Protein AF-A0A942GGY9-F1 (afdb_monomer_lite)

Radius of gyration: 17.19 Å; chains: 1; bounding box: 44×17×44 Å

Structure (mmCIF, N/CA/C/O backbone):
data_AF-A0A942GGY9-F1
#
_entry.id   AF-A0A942GGY9-F1
#
loop_
_atom_site.group_PDB
_atom_site.id
_atom_site.type_symbol
_atom_site.label_atom_id
_atom_site.label_alt_id
_atom_site.label_comp_id
_atom_site.label_asym_id
_atom_site.label_entity_id
_atom_site.label_seq_id
_atom_site.pdbx_PDB_ins_code
_atom_site.Cartn_x
_atom_site.Cartn_y
_atom_site.Cartn_z
_atom_site.occupancy
_atom_site.B_iso_or_equiv
_atom_site.auth_seq_id
_atom_site.auth_comp_id
_atom_site.auth_asym_id
_atom_site.auth_atom_id
_atom_site.pdbx_PDB_model_num
ATOM 1 N N . MET A 1 1 ? -28.281 8.142 30.694 1.00 52.97 1 MET A N 1
ATOM 2 C CA . MET A 1 1 ? -28.033 6.982 29.805 1.00 52.97 1 MET A CA 1
ATOM 3 C C . MET A 1 1 ? -27.586 7.401 28.399 1.00 52.97 1 MET A C 1
ATOM 5 O O . MET A 1 1 ? -26.782 6.691 27.819 1.00 52.97 1 MET A O 1
ATOM 9 N N . SER A 1 2 ? -28.041 8.544 27.864 1.00 56.38 2 SER A N 1
ATOM 10 C CA . SER A 1 2 ? -27.732 8.997 26.492 1.00 56.38 2 SER A CA 1
ATOM 11 C C . SER A 1 2 ? -26.347 9.646 26.313 1.00 56.38 2 SER A C 1
ATOM 13 O O . SER A 1 2 ? -25.717 9.441 25.284 1.00 56.38 2 SER A O 1
ATOM 15 N N . GLU A 1 3 ? -25.822 10.363 27.315 1.00 54.53 3 GLU A N 1
ATOM 16 C CA . GLU A 1 3 ? -24.473 10.967 27.236 1.00 54.53 3 GLU A CA 1
ATOM 17 C C . GLU A 1 3 ? -23.345 9.922 27.227 1.00 54.53 3 GLU A C 1
ATOM 19 O O . GLU A 1 3 ? -22.375 10.062 26.492 1.00 54.53 3 GLU A O 1
ATOM 24 N N . LEU A 1 4 ? -23.513 8.813 27.957 1.00 56.59 4 LEU A N 1
ATOM 25 C CA . LEU A 1 4 ? -22.526 7.723 28.023 1.00 56.59 4 LEU A CA 1
ATOM 26 C C . LEU A 1 4 ? -22.435 6.928 26.702 1.00 56.59 4 LEU A C 1
ATOM 28 O O . LEU A 1 4 ? -21.382 6.385 26.364 1.00 56.59 4 LEU A O 1
ATOM 32 N N . SER A 1 5 ? -23.532 6.896 25.935 1.00 56.25 5 SER A N 1
ATOM 33 C CA . SER A 1 5 ? -23.573 6.328 24.581 1.00 56.25 5 SER A CA 1
ATOM 34 C C . SER A 1 5 ? -22.941 7.253 23.537 1.00 56.25 5 SER A C 1
ATOM 36 O O . SER A 1 5 ? -22.406 6.758 22.553 1.00 56.25 5 SER A O 1
ATOM 38 N N . ASN A 1 6 ? -23.002 8.574 23.735 1.00 61.38 6 ASN A N 1
ATOM 39 C CA . ASN A 1 6 ? -22.462 9.556 22.792 1.00 61.38 6 ASN A CA 1
ATOM 40 C C . ASN A 1 6 ? -20.925 9.649 22.875 1.00 61.38 6 ASN A C 1
ATOM 42 O O . ASN A 1 6 ? -20.238 9.731 21.857 1.00 61.38 6 ASN A O 1
ATOM 46 N N . ASP A 1 7 ? -20.369 9.566 24.086 1.00 60.84 7 ASP A N 1
ATOM 47 C CA . ASP A 1 7 ? -18.916 9.584 24.312 1.00 60.84 7 ASP A CA 1
ATOM 48 C C . ASP A 1 7 ? -18.220 8.325 23.756 1.00 60.84 7 ASP A C 1
ATOM 50 O O . ASP A 1 7 ? -17.121 8.381 23.201 1.00 60.84 7 ASP A O 1
ATOM 54 N N . SER A 1 8 ? -18.886 7.169 23.847 1.00 61.94 8 SER A N 1
ATOM 55 C CA . SER A 1 8 ? -18.371 5.898 23.322 1.00 61.94 8 SER A CA 1
ATOM 56 C C . SER A 1 8 ? -18.371 5.850 21.790 1.00 61.94 8 SER A C 1
ATOM 58 O O . SER A 1 8 ? -17.379 5.400 21.213 1.00 61.94 8 SER A O 1
ATOM 60 N N . SER A 1 9 ? -19.399 6.391 21.125 1.00 61.94 9 SER A N 1
ATOM 61 C CA . SER A 1 9 ? -19.425 6.525 19.660 1.00 61.94 9 SER A CA 1
ATOM 62 C C . SER A 1 9 ? -18.375 7.505 19.132 1.00 61.94 9 SER A C 1
ATOM 64 O O . SER A 1 9 ? -17.722 7.220 18.129 1.00 61.94 9 SER A O 1
ATOM 66 N N . LEU A 1 10 ? -18.144 8.624 19.831 1.00 64.50 10 LEU A N 1
ATOM 67 C CA . LEU A 1 10 ? -17.105 9.586 19.448 1.00 64.50 10 LEU A CA 1
ATOM 68 C C . LEU A 1 10 ? -15.704 8.992 19.610 1.00 64.50 10 LEU A C 1
ATOM 70 O O . LEU A 1 10 ? -14.854 9.162 18.739 1.00 64.50 10 LEU A O 1
ATOM 74 N N . ARG A 1 11 ? -15.463 8.239 20.689 1.00 62.91 11 ARG A N 1
ATOM 75 C CA . ARG A 1 11 ? -14.193 7.532 20.905 1.00 62.91 11 ARG A CA 1
ATOM 76 C C . ARG A 1 11 ? -13.945 6.431 19.873 1.00 62.91 11 ARG A C 1
ATOM 78 O O . ARG A 1 11 ? -12.803 6.283 19.445 1.00 62.91 11 ARG A O 1
ATOM 85 N N . GLN A 1 12 ? -14.979 5.702 19.449 1.00 64.12 12 GLN A N 1
ATOM 86 C CA . GLN A 1 12 ? -14.869 4.709 18.373 1.00 64.12 12 GLN A CA 1
ATOM 87 C C . GLN A 1 12 ? -14.555 5.361 17.025 1.00 64.12 12 GLN A C 1
ATOM 89 O O . GLN A 1 12 ? -13.579 4.971 16.392 1.00 64.12 12 GLN A O 1
ATOM 94 N N . GLN A 1 13 ? -15.267 6.425 16.641 1.00 62.34 13 GLN A N 1
ATOM 95 C CA . GLN A 1 13 ? -14.948 7.180 15.421 1.00 62.34 13 GLN A CA 1
ATOM 96 C C . GLN A 1 13 ? -13.528 7.754 15.440 1.00 62.34 13 GLN A C 1
ATOM 98 O O . GLN A 1 13 ? -12.843 7.761 14.419 1.00 62.34 13 GLN A O 1
ATOM 103 N N . HIS A 1 14 ? -13.057 8.219 16.599 1.00 64.50 14 HIS A N 1
ATOM 104 C 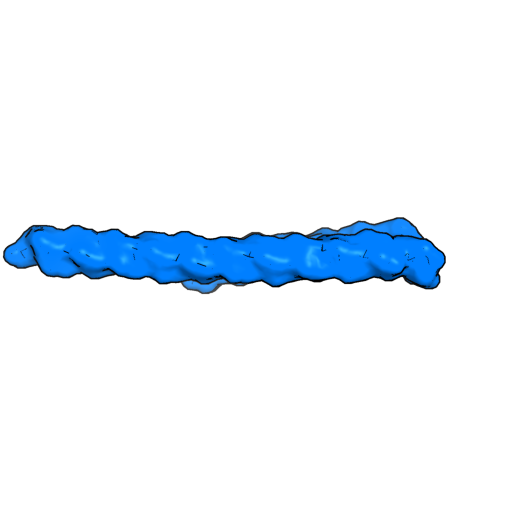CA . HIS A 1 14 ? -11.701 8.745 16.725 1.00 64.50 14 HIS A CA 1
ATOM 105 C C . HIS A 1 14 ? -10.641 7.640 16.578 1.00 64.50 14 HIS A C 1
ATOM 107 O O . HIS A 1 14 ? -9.593 7.865 15.972 1.00 64.50 14 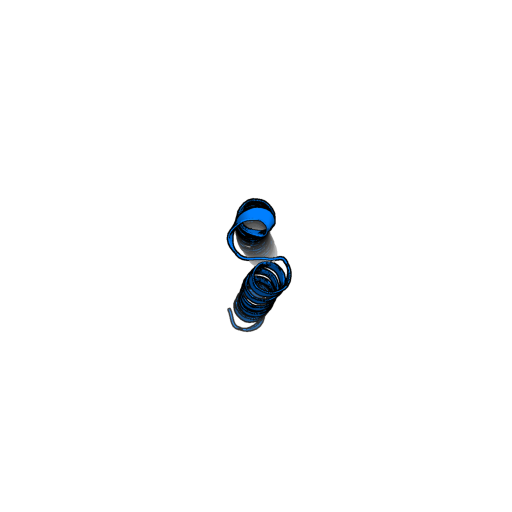HIS A O 1
ATOM 113 N N . GLN A 1 15 ? -10.918 6.433 17.081 1.00 67.44 15 GLN A N 1
ATOM 114 C CA . GLN A 1 15 ? -10.042 5.269 16.917 1.00 67.44 15 GLN A CA 1
ATOM 115 C C . GLN A 1 15 ? -10.034 4.742 15.477 1.00 67.44 15 GLN A C 1
ATOM 117 O O . GLN A 1 15 ? -8.962 4.459 14.941 1.00 67.44 15 GLN A O 1
ATOM 122 N N . GLU A 1 16 ? -11.193 4.669 14.824 1.00 69.12 16 GLU A N 1
ATOM 123 C CA . GLU A 1 16 ? -11.312 4.285 13.413 1.00 69.12 16 GLU A CA 1
ATOM 124 C C . GLU A 1 16 ? -10.620 5.298 12.495 1.00 69.12 16 GLU A C 1
ATOM 126 O O . GLU A 1 16 ? -9.856 4.915 11.607 1.00 69.12 16 GLU A O 1
ATOM 131 N N . GLY A 1 17 ? -10.796 6.595 12.766 1.00 72.12 17 GLY A N 1
ATOM 132 C CA . GLY A 1 17 ? -10.113 7.668 12.049 1.00 72.12 17 GLY A CA 1
ATOM 133 C C . GLY A 1 17 ? -8.593 7.597 12.200 1.00 72.12 17 GLY A C 1
ATOM 134 O O . GLY A 1 17 ? -7.869 7.729 11.213 1.00 72.12 17 GLY A O 1
ATOM 135 N N . HIS A 1 18 ? -8.091 7.320 13.408 1.00 76.38 18 HIS A N 1
ATOM 136 C CA . HIS A 1 18 ? -6.654 7.162 13.645 1.00 76.38 18 HIS A CA 1
ATOM 137 C C . HIS A 1 18 ? -6.083 5.931 12.925 1.00 76.38 18 HIS A C 1
ATOM 139 O O . HIS A 1 18 ? -5.013 6.004 12.319 1.00 76.38 18 HIS A O 1
ATOM 145 N N . LYS A 1 19 ? -6.825 4.816 12.920 1.00 74.88 19 LYS A N 1
ATOM 146 C CA . LYS A 1 19 ? -6.465 3.593 12.189 1.00 74.88 19 LYS A CA 1
ATOM 147 C C . LYS A 1 19 ? -6.407 3.840 10.678 1.00 74.88 19 LYS A C 1
ATOM 149 O O . LYS A 1 19 ? -5.432 3.445 10.043 1.00 74.88 19 LYS A O 1
ATOM 154 N N . ALA A 1 20 ? -7.386 4.549 10.113 1.00 79.62 20 ALA A N 1
ATOM 155 C CA . ALA A 1 20 ? -7.387 4.935 8.701 1.00 79.62 20 ALA A CA 1
ATOM 156 C C . ALA A 1 20 ? -6.210 5.864 8.347 1.00 79.62 20 ALA A C 1
ATOM 158 O O . ALA A 1 20 ? -5.582 5.701 7.301 1.00 79.62 20 ALA A O 1
ATOM 159 N N . LEU A 1 21 ? -5.866 6.801 9.237 1.00 82.69 21 LEU A N 1
ATOM 160 C CA . LEU A 1 21 ? -4.716 7.698 9.084 1.00 82.69 21 LEU A CA 1
ATOM 161 C C . LEU A 1 21 ? -3.390 6.934 9.033 1.00 82.69 21 LEU A C 1
ATOM 163 O O . LEU A 1 21 ? -2.596 7.149 8.118 1.00 82.69 21 LEU A O 1
ATOM 167 N N . ILE A 1 22 ? -3.170 6.012 9.976 1.00 84.12 22 ILE A N 1
ATOM 168 C CA . ILE A 1 22 ? -1.974 5.157 10.004 1.00 84.12 22 ILE A CA 1
ATOM 169 C C . ILE A 1 22 ? -1.877 4.346 8.712 1.00 84.12 22 ILE A C 1
ATOM 171 O O . ILE A 1 22 ? -0.810 4.263 8.108 1.00 84.12 22 ILE A O 1
ATOM 175 N N . LEU A 1 23 ? -2.996 3.792 8.251 1.00 80.44 23 LEU A N 1
ATOM 176 C CA . LEU A 1 23 ? -3.034 2.980 7.043 1.00 80.44 23 LEU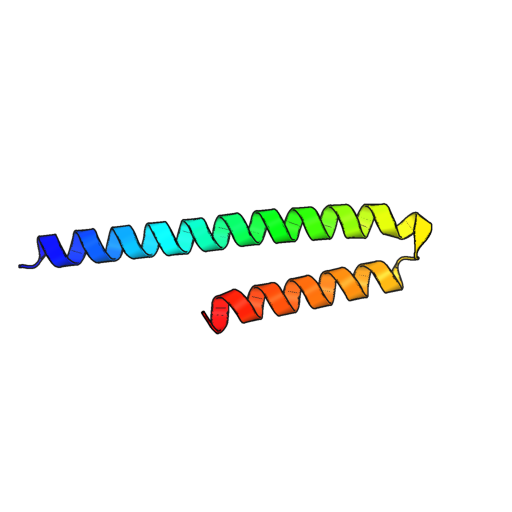 A CA 1
ATOM 177 C C . LEU A 1 23 ? -2.709 3.799 5.786 1.00 80.44 23 LEU A C 1
ATOM 179 O O . LEU A 1 23 ? -1.940 3.344 4.942 1.00 80.44 23 LEU A O 1
ATOM 183 N N . ASN A 1 24 ? -3.195 5.039 5.705 1.00 83.31 24 ASN A N 1
ATOM 184 C CA . ASN A 1 24 ? -2.820 5.973 4.644 1.00 83.31 24 ASN A CA 1
ATOM 185 C C . ASN A 1 24 ? -1.331 6.339 4.679 1.00 83.31 24 ASN A C 1
ATOM 187 O O . ASN A 1 24 ? -0.694 6.380 3.630 1.00 83.31 24 ASN A O 1
ATOM 191 N N . ILE A 1 25 ? -0.756 6.570 5.864 1.00 86.38 25 ILE A N 1
ATOM 192 C CA . ILE A 1 25 ? 0.683 6.847 6.013 1.00 86.38 25 ILE A CA 1
ATOM 193 C C . ILE A 1 25 ? 1.510 5.652 5.520 1.00 86.38 25 ILE A C 1
ATOM 195 O O . ILE A 1 25 ? 2.456 5.831 4.752 1.00 86.38 25 ILE A O 1
ATOM 199 N N . VAL A 1 26 ? 1.130 4.431 5.912 1.00 84.69 26 VAL A N 1
ATOM 200 C CA . VAL A 1 26 ? 1.783 3.196 5.452 1.00 84.69 26 VAL A CA 1
ATOM 201 C C . VAL A 1 26 ? 1.649 3.049 3.936 1.00 84.69 26 VAL A C 1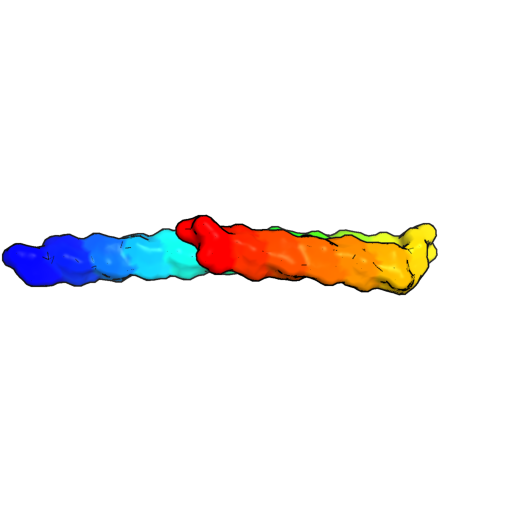
ATOM 203 O O . VAL A 1 26 ? 2.641 2.775 3.262 1.00 84.69 26 VAL A O 1
ATOM 206 N N . PHE A 1 27 ? 0.461 3.294 3.377 1.00 84.12 27 PHE A N 1
ATOM 207 C CA . PHE A 1 27 ? 0.240 3.259 1.933 1.00 84.12 27 PHE A CA 1
ATOM 208 C C . PHE A 1 27 ? 1.139 4.258 1.192 1.00 84.12 27 PHE A C 1
ATOM 210 O O . PHE A 1 27 ? 1.778 3.904 0.201 1.00 84.12 27 PHE A O 1
ATOM 217 N N . PHE A 1 28 ? 1.260 5.483 1.707 1.00 85.19 28 PHE A N 1
ATOM 218 C CA . PHE A 1 28 ? 2.111 6.513 1.118 1.00 85.19 28 PHE A CA 1
ATOM 219 C C . PHE A 1 28 ? 3.594 6.127 1.153 1.00 85.19 28 PHE A C 1
ATOM 221 O O . PHE A 1 28 ? 4.303 6.324 0.167 1.00 85.19 28 PHE A O 1
ATOM 228 N N . ALA A 1 29 ? 4.059 5.532 2.256 1.00 85.25 29 ALA A N 1
ATOM 229 C CA . ALA A 1 29 ? 5.427 5.033 2.383 1.00 85.25 29 ALA A CA 1
ATOM 230 C C . ALA A 1 29 ? 5.720 3.903 1.382 1.00 85.25 29 ALA A C 1
ATOM 232 O O . ALA A 1 29 ? 6.768 3.911 0.732 1.00 85.25 29 ALA A O 1
ATOM 233 N N . VAL A 1 30 ? 4.777 2.970 1.200 1.00 83.25 30 VAL A N 1
ATOM 234 C CA . VAL A 1 30 ? 4.883 1.900 0.195 1.00 83.25 30 VAL A CA 1
ATOM 235 C C . VAL A 1 30 ? 4.900 2.476 -1.221 1.00 83.25 30 VAL A C 1
ATOM 237 O O . VAL A 1 30 ? 5.718 2.050 -2.033 1.00 83.25 30 VAL A O 1
ATOM 240 N N . MET A 1 31 ? 4.067 3.480 -1.514 1.00 82.31 31 MET A N 1
ATOM 241 C CA . MET A 1 31 ? 4.093 4.181 -2.801 1.00 82.31 31 MET A CA 1
ATOM 242 C C . MET A 1 31 ? 5.445 4.850 -3.061 1.00 82.31 31 MET A C 1
ATOM 244 O O . MET A 1 31 ? 6.014 4.681 -4.137 1.00 82.31 31 MET A O 1
ATOM 248 N N . MET A 1 32 ? 5.988 5.565 -2.073 1.00 85.31 32 MET A N 1
ATOM 249 C CA . MET A 1 32 ? 7.304 6.206 -2.161 1.00 85.31 32 MET A CA 1
ATOM 250 C C . MET A 1 32 ? 8.413 5.184 -2.437 1.00 85.31 32 MET A C 1
ATOM 252 O O . MET A 1 32 ? 9.219 5.373 -3.348 1.00 85.31 32 MET A O 1
ATOM 256 N N . GLY A 1 33 ? 8.416 4.064 -1.707 1.00 84.56 33 GLY A N 1
ATOM 257 C CA . GLY A 1 33 ? 9.349 2.961 -1.942 1.00 84.56 33 GLY A CA 1
ATOM 258 C C . GLY A 1 33 ? 9.191 2.347 -3.336 1.00 84.56 33 GLY A C 1
ATOM 259 O O . GLY A 1 33 ? 10.181 2.113 -4.025 1.00 84.56 33 GLY A O 1
ATOM 260 N N . GLY A 1 34 ? 7.950 2.157 -3.789 1.00 80.00 34 GLY A N 1
ATOM 261 C CA . GLY A 1 34 ? 7.638 1.672 -5.130 1.00 80.00 34 GLY A CA 1
ATOM 262 C C . GLY A 1 34 ? 8.181 2.591 -6.222 1.00 80.00 34 GLY A C 1
ATOM 263 O O . GLY A 1 34 ? 8.805 2.106 -7.165 1.00 80.00 34 GLY A O 1
ATOM 264 N N . ILE A 1 35 ? 8.003 3.908 -6.085 1.00 81.38 35 ILE A N 1
ATOM 265 C CA . ILE A 1 35 ? 8.519 4.909 -7.031 1.00 81.38 35 ILE A CA 1
ATOM 266 C C . ILE A 1 35 ? 10.052 4.894 -7.059 1.00 81.38 35 ILE A C 1
ATOM 268 O O . ILE A 1 35 ? 10.643 4.905 -8.137 1.00 81.38 35 ILE A O 1
ATOM 272 N N . LEU A 1 36 ? 10.707 4.798 -5.898 1.00 83.81 36 LEU A N 1
ATOM 273 C CA . LEU A 1 36 ? 12.169 4.687 -5.810 1.00 83.81 36 LEU A CA 1
ATOM 274 C C . LEU A 1 36 ? 12.714 3.408 -6.460 1.00 83.81 36 LEU A C 1
ATOM 276 O O . LEU A 1 36 ? 13.829 3.413 -6.974 1.00 83.81 36 LEU A O 1
ATOM 280 N N . LEU A 1 37 ? 11.927 2.330 -6.475 1.00 77.56 37 LEU A N 1
ATOM 281 C CA . LEU A 1 37 ? 12.275 1.062 -7.118 1.00 77.56 37 LEU A CA 1
ATOM 282 C C . LEU A 1 37 ? 12.018 1.048 -8.636 1.00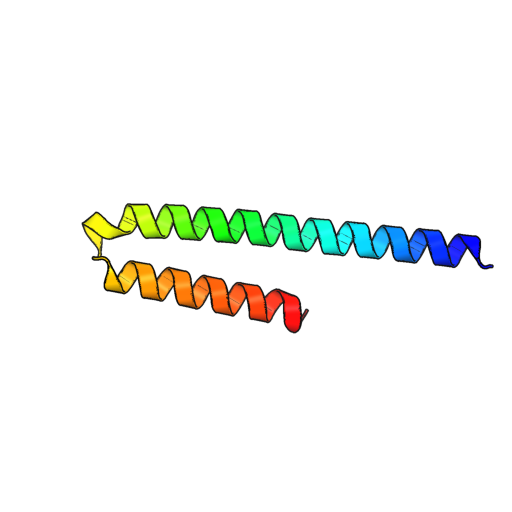 77.56 37 LEU A C 1
ATOM 284 O O . LEU A 1 37 ? 12.517 0.149 -9.312 1.00 77.56 37 LEU A O 1
ATOM 288 N N . VAL A 1 38 ? 11.294 2.027 -9.199 1.00 79.06 38 VAL A N 1
ATOM 289 C CA . VAL A 1 38 ? 11.044 2.150 -10.654 1.00 79.06 38 VAL A CA 1
ATOM 290 C C . VAL A 1 38 ? 12.329 2.109 -11.491 1.00 79.06 38 VAL A C 1
ATOM 292 O O . VAL A 1 38 ? 12.365 1.318 -12.436 1.00 79.06 38 VAL A O 1
ATOM 295 N N . PRO A 1 39 ? 13.386 2.895 -11.198 1.00 80.62 39 PRO A N 1
ATOM 296 C CA . PRO A 1 39 ? 14.627 2.838 -11.973 1.00 80.62 39 PRO A CA 1
ATOM 297 C C . PRO A 1 39 ? 15.353 1.488 -11.879 1.00 80.62 39 PRO A C 1
ATOM 299 O O . PRO A 1 39 ? 16.149 1.174 -12.758 1.00 80.62 39 PRO A O 1
ATOM 302 N N . THR A 1 40 ? 15.093 0.685 -10.842 1.00 80.44 40 THR A N 1
ATOM 303 C CA . THR A 1 40 ? 15.791 -0.587 -10.597 1.00 80.44 40 THR A CA 1
ATOM 304 C C . THR A 1 40 ? 15.032 -1.798 -11.143 1.00 80.44 40 THR A C 1
ATOM 306 O O . THR A 1 40 ? 15.639 -2.684 -11.734 1.00 80.44 40 THR A O 1
ATOM 309 N N . LEU A 1 41 ? 13.712 -1.850 -10.944 1.00 77.44 41 LEU A N 1
ATOM 310 C CA . LEU A 1 41 ? 12.857 -2.999 -11.280 1.00 77.44 41 LEU A CA 1
ATOM 311 C C . LEU A 1 41 ? 11.948 -2.749 -12.492 1.00 77.44 41 LEU A C 1
ATOM 313 O O . LEU A 1 41 ? 11.317 -3.675 -13.000 1.00 77.44 41 LEU A O 1
ATOM 317 N N . GLY A 1 42 ? 11.885 -1.507 -12.972 1.00 79.50 42 GLY A N 1
ATOM 318 C CA . GLY A 1 42 ? 11.015 -1.098 -14.065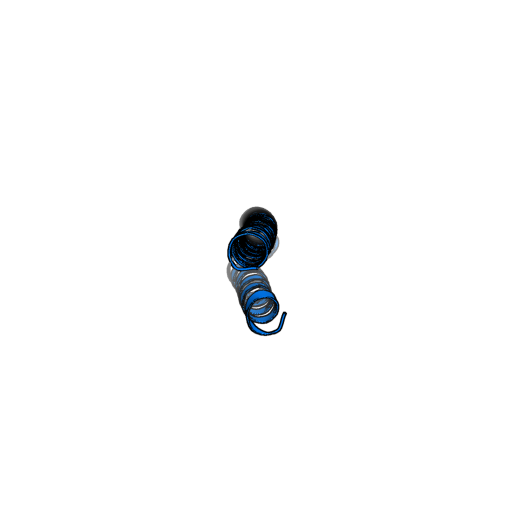 1.00 79.50 42 GLY A CA 1
ATOM 319 C C . GLY A 1 42 ? 9.616 -0.682 -13.603 1.00 79.50 42 GLY A C 1
ATOM 320 O O . GLY A 1 42 ? 9.094 -1.109 -12.570 1.00 79.50 42 GLY A O 1
ATOM 321 N N . PHE A 1 43 ? 8.987 0.170 -14.414 1.00 76.56 43 PHE A N 1
ATOM 322 C CA . PHE A 1 43 ? 7.688 0.786 -14.127 1.00 76.56 43 PHE A CA 1
ATOM 323 C C . PHE A 1 43 ? 6.575 -0.240 -13.857 1.00 76.56 43 PHE A C 1
ATOM 325 O O . PHE A 1 43 ? 5.805 -0.083 -12.915 1.00 76.56 43 PHE A O 1
ATOM 332 N N . VAL A 1 44 ? 6.523 -1.326 -14.636 1.00 78.00 44 VAL A N 1
ATOM 333 C CA . VAL A 1 44 ? 5.455 -2.340 -14.547 1.00 78.00 44 VAL A CA 1
ATOM 334 C C . VAL A 1 44 ? 5.454 -3.054 -13.192 1.00 78.00 44 VAL A C 1
ATOM 336 O O . VAL A 1 44 ? 4.393 -3.234 -12.595 1.00 78.00 44 VAL A O 1
ATOM 339 N N . PHE A 1 45 ? 6.633 -3.412 -12.675 1.00 80.25 45 PHE A N 1
ATOM 340 C CA . PHE A 1 45 ? 6.753 -4.060 -11.367 1.00 80.25 45 PHE A CA 1
ATOM 341 C C . PHE A 1 45 ? 6.321 -3.129 -10.235 1.00 80.25 45 PHE A C 1
ATOM 343 O O . PHE A 1 45 ? 5.593 -3.544 -9.334 1.00 80.25 45 PHE A O 1
ATOM 350 N N . SER A 1 46 ? 6.712 -1.857 -10.312 1.00 78.94 46 SER A N 1
ATOM 351 C CA . SER A 1 46 ? 6.310 -0.845 -9.336 1.00 78.94 46 SER A CA 1
ATOM 352 C C . SER A 1 46 ? 4.789 -0.652 -9.305 1.00 78.94 46 SER A C 1
ATOM 354 O O . SER A 1 46 ? 4.178 -0.707 -8.238 1.00 78.94 46 SER A O 1
ATOM 356 N N . VAL A 1 47 ? 4.152 -0.544 -10.478 1.00 80.50 47 VAL A N 1
ATOM 357 C CA . VAL A 1 47 ? 2.689 -0.427 -10.590 1.00 80.50 47 VAL A CA 1
ATOM 358 C C . VAL A 1 47 ? 1.982 -1.657 -10.017 1.00 80.50 47 VAL A C 1
ATOM 360 O O . VAL A 1 47 ? 0.987 -1.497 -9.310 1.00 80.50 47 VAL A O 1
ATOM 363 N N . MET A 1 48 ? 2.492 -2.873 -10.251 1.00 84.44 48 MET A N 1
ATOM 364 C CA . MET A 1 48 ? 1.925 -4.091 -9.654 1.00 84.44 48 MET A CA 1
ATOM 365 C C . MET A 1 48 ? 1.974 -4.058 -8.124 1.00 84.44 48 MET A C 1
ATOM 367 O O . MET A 1 48 ? 0.956 -4.300 -7.477 1.00 84.44 48 MET A O 1
ATOM 371 N N . VAL A 1 49 ? 3.132 -3.731 -7.542 1.00 83.31 49 VAL A N 1
ATOM 372 C CA . VAL A 1 49 ? 3.313 -3.692 -6.082 1.00 83.31 49 VAL A CA 1
ATOM 373 C C . VAL A 1 49 ? 2.401 -2.644 -5.446 1.00 83.31 49 VAL A C 1
ATOM 375 O O . VAL A 1 49 ? 1.716 -2.943 -4.468 1.00 83.31 49 VAL A O 1
ATOM 378 N N . ILE A 1 50 ? 2.331 -1.444 -6.030 1.00 82.69 50 ILE A N 1
ATOM 379 C CA . ILE A 1 50 ? 1.448 -0.370 -5.555 1.00 82.69 50 ILE A CA 1
ATOM 380 C C . ILE A 1 50 ? -0.022 -0.800 -5.651 1.00 82.69 50 ILE A C 1
ATOM 382 O O . ILE A 1 50 ? -0.784 -0.588 -4.709 1.00 82.69 50 ILE A O 1
ATOM 386 N N . SER A 1 51 ? -0.418 -1.454 -6.747 1.00 84.62 51 SER A N 1
ATOM 387 C CA . SER A 1 51 ? -1.799 -1.917 -6.952 1.00 84.62 51 SER A CA 1
ATOM 388 C C . SER A 1 51 ? -2.211 -2.983 -5.933 1.00 84.62 51 SER A C 1
ATOM 390 O O . SER A 1 51 ? -3.310 -2.915 -5.384 1.00 84.62 51 SER A O 1
ATOM 392 N N . ILE A 1 52 ? -1.327 -3.942 -5.634 1.00 87.81 52 ILE A N 1
ATOM 393 C CA . ILE A 1 52 ? -1.570 -4.976 -4.615 1.00 87.81 52 ILE A CA 1
ATOM 394 C C . ILE A 1 52 ? -1.654 -4.343 -3.223 1.00 87.81 52 ILE A C 1
ATOM 396 O O . ILE A 1 52 ? -2.573 -4.652 -2.466 1.00 87.81 52 ILE A O 1
ATOM 400 N N . ALA A 1 53 ? -0.735 -3.431 -2.890 1.00 83.06 53 ALA A N 1
ATOM 401 C CA . ALA A 1 53 ? -0.743 -2.725 -1.611 1.00 83.06 53 ALA A CA 1
ATOM 402 C C . ALA A 1 53 ? -2.020 -1.890 -1.424 1.00 83.06 53 ALA A C 1
ATOM 404 O O . ALA A 1 53 ? -2.599 -1.878 -0.338 1.00 83.06 53 ALA A O 1
ATOM 405 N N . PHE A 1 54 ? -2.498 -1.244 -2.489 1.00 83.81 54 PHE A N 1
ATOM 406 C CA . PHE A 1 54 ? -3.753 -0.497 -2.483 1.00 83.81 54 PHE A CA 1
ATOM 407 C C . PHE A 1 54 ? -4.969 -1.411 -2.291 1.00 83.81 54 PHE A C 1
ATOM 409 O O . PHE A 1 54 ? -5.819 -1.144 -1.444 1.00 83.81 54 PHE A O 1
ATOM 416 N N . ALA A 1 55 ? -5.035 -2.527 -3.021 1.00 85.31 55 ALA A N 1
ATOM 417 C CA . ALA A 1 55 ? -6.118 -3.497 -2.877 1.00 85.31 55 ALA A CA 1
ATOM 418 C C . ALA A 1 55 ? -6.157 -4.106 -1.464 1.00 85.31 55 ALA A C 1
ATOM 420 O O . ALA A 1 55 ? -7.228 -4.202 -0.866 1.00 85.31 55 ALA A O 1
ATOM 421 N N . ALA A 1 56 ? -4.996 -4.455 -0.901 1.00 82.56 56 ALA A N 1
ATOM 422 C CA . ALA A 1 56 ? -4.879 -4.955 0.467 1.00 82.56 56 ALA A CA 1
ATOM 423 C C . ALA A 1 56 ? -5.299 -3.903 1.507 1.00 82.56 56 ALA A C 1
ATOM 425 O O . ALA A 1 56 ? -5.959 -4.235 2.488 1.00 82.56 56 ALA A O 1
ATOM 426 N N . SER A 1 57 ? -4.961 -2.633 1.272 1.00 77.75 57 SER A N 1
ATOM 427 C CA . SER A 1 57 ? -5.361 -1.500 2.110 1.00 77.75 57 SER A CA 1
ATOM 428 C C . SER A 1 57 ? -6.884 -1.324 2.152 1.00 77.75 57 SER A C 1
ATOM 430 O O . SER A 1 57 ? -7.458 -1.266 3.241 1.00 77.75 57 SER A O 1
ATOM 432 N N . ILE A 1 58 ? -7.551 -1.329 0.992 1.00 80.31 58 ILE A N 1
ATOM 433 C CA . ILE A 1 58 ? -9.018 -1.268 0.915 1.00 80.31 58 ILE A CA 1
ATOM 434 C C . ILE A 1 58 ? -9.647 -2.497 1.569 1.00 80.31 58 ILE A C 1
ATOM 436 O O . ILE A 1 58 ? -10.578 -2.356 2.360 1.00 80.31 58 ILE A O 1
ATOM 440 N N . ALA A 1 59 ? -9.132 -3.694 1.275 1.00 81.50 59 ALA A N 1
ATOM 441 C CA . ALA A 1 59 ? -9.641 -4.926 1.863 1.00 81.50 59 ALA A CA 1
ATOM 442 C C . ALA A 1 59 ? -9.551 -4.888 3.392 1.00 81.50 59 ALA A C 1
ATOM 444 O O . ALA A 1 59 ? -10.516 -5.233 4.059 1.00 81.50 59 ALA A O 1
ATOM 445 N N . TYR A 1 60 ? -8.442 -4.406 3.956 1.00 79.25 60 TYR A N 1
ATOM 446 C CA . TYR A 1 60 ? -8.278 -4.298 5.403 1.00 79.25 60 TYR A CA 1
ATOM 447 C C . TYR A 1 60 ? -9.269 -3.321 6.045 1.00 79.25 60 TYR A C 1
ATOM 449 O O . TYR A 1 60 ? -9.775 -3.614 7.121 1.00 79.25 60 TYR A O 1
ATOM 457 N N . ILE A 1 61 ? -9.573 -2.192 5.396 1.00 77.25 61 ILE A N 1
ATOM 458 C CA . ILE A 1 61 ? -10.566 -1.225 5.895 1.00 77.25 61 ILE A CA 1
ATOM 459 C C . ILE A 1 61 ? -11.992 -1.780 5.788 1.00 77.25 61 ILE A C 1
ATOM 461 O O . ILE A 1 61 ? -12.823 -1.488 6.636 1.00 77.25 61 ILE A O 1
ATOM 465 N N . TYR A 1 62 ? -12.296 -2.547 4.739 1.00 75.94 62 TYR A N 1
ATOM 466 C CA . TYR A 1 62 ? -13.660 -3.017 4.485 1.00 75.94 62 TYR A CA 1
ATOM 467 C C . TYR A 1 62 ? -13.993 -4.339 5.197 1.00 75.94 62 TYR A C 1
ATOM 469 O O . TYR A 1 62 ? -15.154 -4.587 5.509 1.00 75.94 62 TYR A O 1
ATOM 477 N N . LEU A 1 63 ? -12.994 -5.200 5.439 1.00 73.50 63 LEU A N 1
ATOM 478 C CA . LEU A 1 63 ? -13.154 -6.465 6.172 1.00 73.50 63 LEU A CA 1
ATOM 479 C C . LEU A 1 63 ? -12.894 -6.356 7.682 1.00 73.50 63 LEU A C 1
ATOM 481 O O . LEU A 1 63 ? -13.281 -7.283 8.392 1.00 73.50 63 LEU A O 1
ATOM 485 N N . THR A 1 64 ? -12.224 -5.301 8.167 1.00 59.19 64 THR A N 1
ATOM 486 C CA . THR A 1 64 ? -11.967 -5.091 9.608 1.00 59.19 64 THR A CA 1
ATOM 487 C C . THR A 1 64 ? -12.723 -3.897 10.148 1.00 59.19 64 THR A C 1
ATOM 489 O O . THR A 1 64 ? -13.432 -4.091 11.155 1.00 59.19 64 THR A O 1
#

Sequence (64 aa):
MSELSNDSSLRQQHQEGHKALILNIVFFAVMMGGILLVPTLGFVFSVMVISIAFAASIAYIYLT

Foldseek 3Di:
DVVVVVVVVVVVVVVLVVVLVVLVVVLVVLLVVLVVCCVPPNDVVSVVSSVVSVVVSVCVSVVD

pLDDT: mean 75.76, std 9.64, range [52.97, 87.81]

Secondary structure (DSSP, 8-state):
-HHHHHHHHHHHHHHHHHHHHHHHHHHHHHHHHHHHHHHHH-HHHHHHHHHHHHHHHHHHHHH-